Protein AF-A0A534IT87-F1 (afdb_monomer_lite)

Structure (mmCIF, N/CA/C/O backbone):
data_AF-A0A534IT87-F1
#
_entry.id   AF-A0A534IT87-F1
#
loop_
_atom_site.group_PDB
_atom_site.id
_atom_site.type_symbol
_atom_site.label_atom_id
_atom_site.label_alt_id
_atom_site.label_comp_id
_atom_site.label_asym_id
_atom_site.label_entity_id
_atom_site.label_seq_id
_atom_site.pdbx_PDB_ins_code
_atom_site.Cartn_x
_atom_site.Cartn_y
_atom_site.Cartn_z
_atom_site.occupancy
_atom_site.B_iso_or_equiv
_atom_site.auth_seq_id
_atom_site.auth_comp_id
_atom_site.auth_asym_id
_atom_site.auth_atom_id
_atom_site.pdbx_PDB_model_num
ATOM 1 N N . MET A 1 1 ? -26.693 -2.390 3.922 1.00 45.72 1 MET A N 1
ATOM 2 C CA . MET A 1 1 ? -25.293 -2.021 4.219 1.00 45.72 1 MET A CA 1
ATOM 3 C C . MET A 1 1 ? -24.625 -3.242 4.825 1.00 45.72 1 MET A C 1
ATOM 5 O O . MET A 1 1 ? -25.068 -3.675 5.879 1.00 45.72 1 MET A O 1
ATOM 9 N N . ILE A 1 2 ? -23.660 -3.856 4.139 1.00 48.69 2 ILE A N 1
ATOM 10 C CA . ILE A 1 2 ? -22.913 -4.990 4.699 1.00 48.69 2 ILE A CA 1
ATOM 11 C C . ILE A 1 2 ? -21.819 -4.397 5.585 1.00 48.69 2 ILE A C 1
ATOM 13 O O . ILE A 1 2 ? -20.846 -3.846 5.084 1.00 48.69 2 ILE A O 1
ATOM 17 N N . ALA A 1 3 ? -22.020 -4.452 6.899 1.00 59.78 3 ALA A N 1
ATOM 18 C CA . ALA A 1 3 ? -20.940 -4.297 7.861 1.00 59.78 3 ALA A CA 1
ATOM 19 C C . ALA A 1 3 ? -20.443 -5.707 8.190 1.00 59.78 3 ALA A C 1
ATOM 21 O O . ALA A 1 3 ? -21.150 -6.470 8.848 1.00 59.78 3 ALA A O 1
ATOM 22 N N . ALA A 1 4 ? -19.268 -6.073 7.682 1.00 67.12 4 ALA A N 1
ATOM 23 C CA . ALA A 1 4 ? -18.590 -7.291 8.100 1.00 67.12 4 ALA A CA 1
ATOM 24 C C . ALA A 1 4 ? -17.670 -6.952 9.286 1.00 67.12 4 ALA A C 1
ATOM 26 O O . ALA A 1 4 ? -17.004 -5.916 9.250 1.00 67.12 4 ALA A O 1
ATOM 27 N N . PRO A 1 5 ? -17.611 -7.790 10.332 1.00 75.44 5 PRO A N 1
ATOM 28 C CA . PRO A 1 5 ? -16.709 -7.572 11.463 1.00 75.44 5 PRO A CA 1
ATOM 29 C C . PRO A 1 5 ? -15.229 -7.793 11.101 1.00 75.44 5 PRO A C 1
ATOM 31 O O . PRO A 1 5 ? -14.354 -7.511 11.914 1.00 75.44 5 PRO A O 1
ATOM 34 N N . SER A 1 6 ? -14.945 -8.302 9.901 1.00 82.00 6 SER A N 1
ATOM 35 C CA . SER A 1 6 ? -13.602 -8.621 9.414 1.00 82.00 6 SER A CA 1
ATOM 36 C C . SER A 1 6 ? -13.134 -7.622 8.348 1.00 82.00 6 SER A C 1
ATOM 38 O O . SER A 1 6 ? -13.976 -7.039 7.657 1.00 82.00 6 SER A O 1
ATOM 40 N N . PRO A 1 7 ? -11.809 -7.440 8.173 1.00 88.50 7 PRO A N 1
ATOM 41 C CA . PRO A 1 7 ? -11.263 -6.615 7.098 1.00 88.50 7 PRO A CA 1
ATOM 42 C C . PRO A 1 7 ? -11.782 -7.046 5.721 1.00 88.50 7 PRO A C 1
ATOM 44 O O . PRO A 1 7 ? -11.931 -8.237 5.447 1.00 88.50 7 PRO A O 1
ATOM 47 N N . ALA A 1 8 ? -12.031 -6.071 4.849 1.00 90.81 8 ALA A N 1
ATOM 48 C CA . ALA A 1 8 ? -12.399 -6.314 3.460 1.00 90.81 8 ALA A CA 1
ATOM 49 C C . ALA A 1 8 ? -11.163 -6.202 2.560 1.00 90.81 8 ALA A C 1
ATOM 51 O O . ALA A 1 8 ? -10.413 -5.232 2.659 1.00 90.81 8 ALA A O 1
ATOM 52 N N . LEU A 1 9 ? -10.986 -7.165 1.653 1.00 92.31 9 LEU A N 1
ATOM 53 C CA . LEU A 1 9 ? -10.011 -7.076 0.568 1.00 92.31 9 LEU A CA 1
ATOM 54 C C . LEU A 1 9 ? -10.717 -6.596 -0.701 1.00 92.31 9 LEU A C 1
ATOM 56 O O . LEU A 1 9 ? -11.696 -7.199 -1.140 1.00 92.31 9 LEU A O 1
ATOM 60 N N . ILE A 1 10 ? -10.201 -5.524 -1.294 1.00 91.81 10 ILE A N 1
ATOM 61 C CA . ILE A 1 10 ? -10.695 -4.970 -2.554 1.00 91.81 10 ILE A CA 1
ATOM 62 C C . ILE A 1 10 ? -9.632 -5.230 -3.620 1.00 91.81 10 ILE A C 1
ATOM 64 O O . ILE A 1 10 ? -8.521 -4.716 -3.521 1.00 91.81 10 ILE A O 1
ATOM 68 N N . VAL A 1 11 ? -9.976 -6.018 -4.642 1.00 92.94 11 VAL A N 1
ATOM 69 C CA . VAL A 1 11 ? -9.118 -6.258 -5.811 1.00 92.94 11 VAL A CA 1
ATOM 70 C C . VAL A 1 11 ? -9.645 -5.418 -6.965 1.00 92.94 11 VAL A C 1
ATOM 72 O O . VAL A 1 11 ? -10.806 -5.547 -7.350 1.00 92.94 11 VAL A O 1
ATOM 75 N N . TRP A 1 12 ? -8.811 -4.524 -7.490 1.00 93.44 12 TRP A N 1
ATOM 76 C CA . TRP A 1 12 ? -9.225 -3.540 -8.487 1.00 93.44 12 TRP A CA 1
ATOM 77 C C . TRP A 1 12 ? -8.074 -3.150 -9.421 1.00 93.44 12 TRP A C 1
ATOM 79 O O . TRP A 1 12 ? -6.932 -3.558 -9.225 1.00 93.44 12 TRP A O 1
ATOM 89 N N . HIS A 1 13 ? -8.361 -2.335 -10.439 1.00 94.31 13 HIS A N 1
ATOM 90 C CA . HIS A 1 13 ? -7.334 -1.772 -11.314 1.00 94.31 13 HIS A CA 1
ATOM 91 C C . HIS A 1 13 ? -6.434 -0.792 -10.540 1.00 94.31 13 HIS A C 1
ATOM 93 O O . HIS A 1 13 ? -6.920 0.226 -10.039 1.00 94.31 13 HIS A O 1
ATOM 99 N N . HIS A 1 14 ? -5.129 -1.077 -10.482 1.00 91.81 14 HIS A N 1
ATO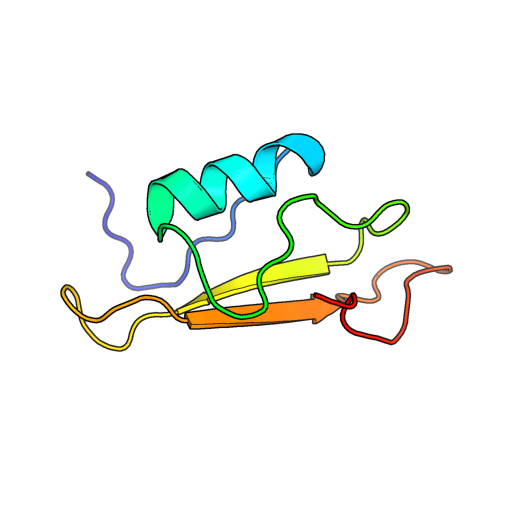M 100 C CA . HIS A 1 14 ? -4.149 -0.371 -9.645 1.00 91.81 14 HIS A CA 1
ATOM 101 C C . HIS A 1 14 ? -4.150 1.157 -9.825 1.00 91.81 14 HIS A C 1
ATOM 103 O O . HIS A 1 14 ? -4.135 1.890 -8.840 1.00 91.81 14 HIS A O 1
ATOM 109 N N . ALA A 1 15 ? -4.309 1.662 -11.055 1.00 92.62 15 ALA A N 1
ATOM 110 C CA . ALA A 1 15 ? -4.351 3.106 -11.311 1.00 92.62 15 ALA A CA 1
ATOM 111 C C . ALA A 1 15 ? -5.542 3.834 -10.648 1.00 92.62 15 ALA A C 1
ATOM 113 O O . ALA A 1 15 ? -5.509 5.051 -10.483 1.00 92.62 15 ALA A O 1
ATOM 114 N N . ALA A 1 16 ? -6.601 3.112 -10.266 1.00 95.44 16 ALA A N 1
ATOM 115 C CA . ALA A 1 16 ? -7.763 3.679 -9.582 1.00 95.44 16 ALA A CA 1
ATOM 116 C C . ALA A 1 16 ? -7.696 3.542 -8.047 1.00 95.44 16 ALA A C 1
ATOM 118 O O . ALA A 1 16 ? -8.481 4.188 -7.350 1.00 95.44 16 ALA A O 1
ATOM 119 N N . ILE A 1 17 ? -6.762 2.749 -7.510 1.00 96.25 17 ILE A N 1
ATOM 120 C CA . ILE A 1 17 ? -6.635 2.510 -6.064 1.00 96.25 17 ILE A CA 1
ATOM 121 C C . ILE A 1 17 ? -6.308 3.797 -5.280 1.00 96.25 17 ILE A C 1
ATOM 123 O O . ILE A 1 17 ? -6.974 4.028 -4.272 1.00 96.25 17 ILE A O 1
ATOM 127 N N . PRO A 1 18 ? -5.400 4.694 -5.724 1.00 95.81 18 PRO A N 1
ATOM 128 C CA . PRO A 1 18 ? -5.134 5.939 -4.996 1.00 95.81 18 PRO A CA 1
ATOM 129 C C . PRO A 1 18 ? -6.371 6.823 -4.826 1.00 95.81 18 PRO A C 1
ATOM 131 O O . PRO A 1 18 ? -6.609 7.374 -3.751 1.00 95.81 18 PRO A O 1
ATOM 134 N N . ARG A 1 19 ? -7.219 6.905 -5.863 1.00 96.00 19 ARG A N 1
ATOM 135 C CA . ARG A 1 19 ? -8.497 7.618 -5.771 1.00 96.00 19 ARG A CA 1
ATOM 136 C C . ARG A 1 19 ? -9.435 6.935 -4.781 1.00 96.00 19 ARG A C 1
ATOM 138 O O . ARG A 1 19 ? -10.045 7.619 -3.974 1.00 96.00 19 ARG A O 1
ATOM 145 N N . LEU A 1 20 ? -9.527 5.606 -4.807 1.00 95.56 20 LEU A N 1
ATOM 146 C CA . LEU A 1 20 ? -10.350 4.862 -3.853 1.00 95.5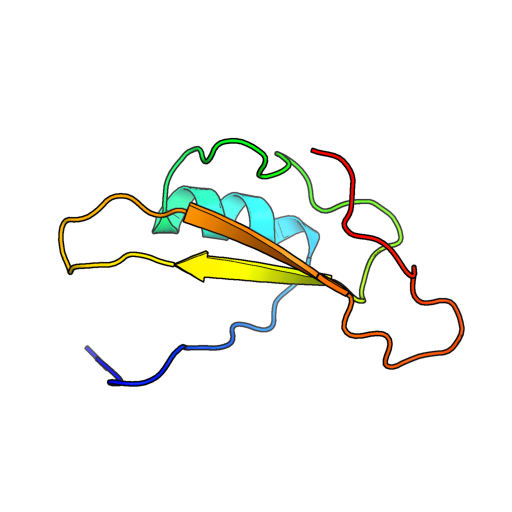6 20 LEU A CA 1
ATOM 147 C C . LEU A 1 20 ? -9.916 5.121 -2.400 1.00 95.56 20 LEU A C 1
ATOM 149 O O . LEU A 1 20 ? -10.767 5.361 -1.549 1.00 95.56 20 LEU A O 1
ATOM 153 N N . VAL A 1 21 ? -8.608 5.135 -2.120 1.00 96.00 21 VAL A N 1
ATOM 154 C CA . VAL A 1 21 ? -8.087 5.478 -0.786 1.00 96.00 21 VAL A CA 1
ATOM 155 C C . VAL A 1 21 ? -8.460 6.902 -0.390 1.00 96.00 21 VAL A C 1
ATOM 157 O O . VAL A 1 21 ? -8.918 7.107 0.732 1.00 96.00 21 VAL A O 1
ATOM 160 N N . MET A 1 22 ? -8.346 7.867 -1.307 1.00 96.31 22 MET A N 1
ATOM 161 C CA . MET A 1 22 ? -8.769 9.247 -1.053 1.00 96.31 22 MET A CA 1
ATOM 162 C C . MET A 1 22 ? -10.258 9.337 -0.684 1.00 96.31 22 MET A C 1
ATOM 164 O O . MET A 1 22 ? -10.603 10.027 0.270 1.00 96.31 22 MET A O 1
ATOM 168 N N . GLU A 1 23 ? -11.134 8.615 -1.385 1.00 95.88 23 GLU A N 1
ATOM 169 C CA . GLU A 1 23 ? -12.578 8.606 -1.097 1.00 95.88 23 GLU A CA 1
ATOM 170 C C . GLU A 1 23 ? -12.917 7.906 0.237 1.00 95.88 23 GLU A C 1
ATOM 172 O O . GLU A 1 23 ? -13.884 8.272 0.902 1.00 95.88 23 GLU A O 1
ATOM 177 N N . ILE A 1 24 ? -12.131 6.906 0.659 1.00 93.00 24 ILE A N 1
ATOM 178 C CA . ILE A 1 24 ? -12.364 6.154 1.908 1.00 93.00 24 ILE A CA 1
ATOM 179 C C . ILE A 1 24 ? -11.794 6.879 3.133 1.00 93.00 24 ILE A C 1
ATOM 181 O O . ILE A 1 24 ? -12.414 6.906 4.201 1.00 93.00 24 ILE A O 1
ATOM 185 N N . ALA A 1 25 ? -10.577 7.399 2.999 1.00 94.69 25 ALA A N 1
ATOM 186 C CA . ALA A 1 25 ? -9.728 7.778 4.119 1.00 94.69 25 ALA A CA 1
ATOM 187 C C . ALA A 1 25 ? -9.150 9.196 4.020 1.00 94.69 25 ALA A C 1
ATOM 189 O O . ALA A 1 25 ? -8.557 9.678 4.986 1.00 94.69 25 ALA A O 1
ATOM 190 N N . GLY A 1 26 ? -9.348 9.882 2.892 1.00 94.75 26 GLY A N 1
ATOM 191 C CA . GLY A 1 26 ? -8.734 11.175 2.620 1.00 94.75 26 GLY A CA 1
ATOM 192 C C . GLY A 1 26 ? -7.229 11.070 2.363 1.00 94.75 26 GLY A C 1
ATOM 193 O O . GLY A 1 26 ? -6.694 10.016 2.020 1.00 94.75 26 GLY A O 1
ATOM 194 N N . LYS A 1 27 ? -6.526 12.197 2.517 1.00 94.44 27 LYS A N 1
ATOM 195 C CA . LYS A 1 27 ? -5.069 12.255 2.356 1.00 94.44 27 LYS A CA 1
ATOM 196 C C . LYS A 1 27 ? -4.383 11.650 3.580 1.00 94.44 27 LYS A C 1
ATOM 198 O O . LYS A 1 27 ? -4.547 12.159 4.687 1.00 94.44 27 LYS A O 1
ATOM 203 N N . LEU A 1 28 ? -3.561 10.625 3.361 1.00 95.06 28 LEU A N 1
ATOM 204 C CA . LEU A 1 28 ? -2.831 9.929 4.419 1.00 95.06 28 LEU A CA 1
ATOM 205 C C . LEU A 1 28 ? -1.322 10.198 4.328 1.00 95.06 28 LEU A C 1
ATOM 207 O O . LEU A 1 28 ? -0.770 10.179 3.225 1.00 95.06 28 LEU A O 1
ATOM 211 N N . PRO A 1 29 ? -0.632 10.438 5.457 1.00 93.56 29 PRO A N 1
ATOM 212 C CA . PRO A 1 29 ? 0.825 10.516 5.477 1.00 93.56 29 PRO A CA 1
ATOM 213 C C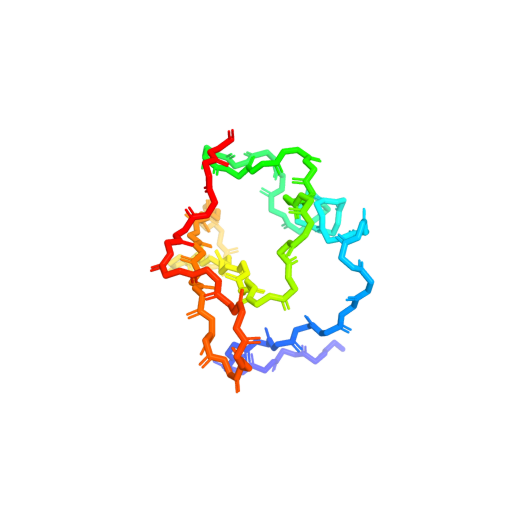 . PRO A 1 29 ? 1.458 9.235 4.918 1.00 93.56 29 PRO A C 1
ATOM 215 O O . PRO A 1 29 ? 1.082 8.137 5.320 1.00 93.56 29 PRO A O 1
ATOM 218 N N . GLY A 1 30 ? 2.414 9.379 3.997 1.00 91.38 30 GLY A N 1
ATOM 219 C CA . GLY A 1 30 ? 3.147 8.253 3.406 1.00 91.38 30 GLY A CA 1
ATOM 220 C C . GLY A 1 30 ? 2.369 7.411 2.389 1.00 91.38 30 GLY A C 1
ATOM 221 O O . GLY A 1 30 ? 2.933 6.454 1.872 1.00 91.38 30 GLY A O 1
ATOM 222 N N . CYS A 1 31 ? 1.108 7.749 2.089 1.00 95.06 31 CYS A N 1
ATOM 223 C CA . CYS A 1 31 ? 0.365 7.136 0.990 1.00 95.06 31 CYS A CA 1
ATOM 224 C C . CYS A 1 31 ? 0.726 7.832 -0.332 1.00 95.06 31 CYS A C 1
ATOM 226 O O . CYS A 1 31 ? 0.464 9.036 -0.455 1.00 95.06 31 CYS A O 1
ATOM 228 N N . PRO A 1 32 ? 1.257 7.102 -1.328 1.00 93.62 32 PRO A N 1
ATOM 229 C CA . PRO A 1 32 ? 1.537 7.663 -2.642 1.00 93.62 32 PRO A CA 1
ATOM 230 C C . PRO A 1 32 ? 0.278 8.221 -3.317 1.00 93.62 32 PRO A C 1
ATOM 232 O O . PRO A 1 32 ? -0.822 7.677 -3.181 1.00 93.62 32 PRO A O 1
ATOM 235 N N . ILE A 1 33 ? 0.436 9.294 -4.095 1.00 94.12 33 ILE A N 1
ATOM 236 C CA . ILE A 1 33 ? -0.658 9.877 -4.900 1.00 94.12 33 ILE A CA 1
ATOM 237 C C . ILE A 1 33 ? -0.967 9.064 -6.165 1.00 94.12 33 ILE A C 1
ATOM 239 O O . ILE A 1 33 ? -2.053 9.177 -6.735 1.00 94.12 33 ILE A O 1
ATOM 243 N N . HIS A 1 34 ? -0.017 8.232 -6.587 1.00 93.94 34 HIS A N 1
ATOM 244 C CA . HIS A 1 34 ? -0.134 7.303 -7.698 1.00 93.94 34 HIS A CA 1
ATOM 245 C C . HIS A 1 34 ? 0.264 5.918 -7.227 1.00 93.94 34 HIS A C 1
ATOM 247 O O . HIS A 1 34 ? 1.106 5.765 -6.346 1.00 93.94 34 HIS A O 1
ATOM 253 N N . TRP A 1 35 ? -0.341 4.902 -7.828 1.00 94.06 35 TRP A N 1
ATOM 254 C CA . TRP A 1 35 ? 0.129 3.554 -7.602 1.00 94.06 35 TRP A CA 1
ATOM 255 C C . TRP A 1 35 ? 1.535 3.412 -8.212 1.00 94.06 35 TRP A C 1
ATOM 257 O O . TRP A 1 35 ? 1.715 3.847 -9.349 1.00 94.06 35 TRP A O 1
ATOM 267 N N . PRO A 1 36 ? 2.521 2.847 -7.496 1.00 91.62 36 PRO A N 1
ATOM 268 C CA . PRO A 1 36 ? 3.890 2.743 -7.990 1.00 91.62 36 PRO A CA 1
ATOM 269 C C . PRO A 1 36 ? 3.982 1.914 -9.277 1.00 91.62 36 PRO A C 1
ATOM 271 O O . PRO A 1 36 ? 3.471 0.793 -9.342 1.00 91.62 36 PRO A O 1
ATOM 274 N N . ASP A 1 37 ? 4.666 2.448 -10.287 1.00 88.25 37 ASP A N 1
ATOM 275 C CA . ASP A 1 37 ? 4.830 1.775 -11.576 1.00 88.25 37 ASP A CA 1
ATOM 276 C C . ASP A 1 37 ? 5.527 0.416 -11.422 1.00 88.25 37 ASP A C 1
ATOM 278 O O . ASP A 1 37 ? 6.457 0.247 -10.632 1.00 88.25 37 ASP A O 1
ATOM 282 N N . GLY A 1 38 ? 5.071 -0.576 -12.190 1.00 86.56 38 GLY A N 1
ATOM 283 C CA . GLY A 1 38 ? 5.653 -1.922 -12.192 1.00 86.56 38 GLY A CA 1
ATOM 284 C C . GLY A 1 38 ? 5.414 -2.736 -10.915 1.00 86.56 38 GLY A C 1
ATOM 285 O O . GLY A 1 38 ? 5.870 -3.874 -10.839 1.00 86.56 38 GLY A O 1
ATOM 286 N N . ARG A 1 39 ? 4.692 -2.196 -9.926 1.00 89.50 39 ARG A N 1
ATOM 287 C CA . ARG A 1 39 ? 4.315 -2.916 -8.708 1.00 89.50 39 ARG A CA 1
ATOM 288 C C . ARG A 1 39 ? 2.912 -3.470 -8.872 1.00 89.50 39 ARG A C 1
ATOM 290 O O . ARG A 1 39 ? 1.957 -2.716 -8.915 1.00 89.50 39 ARG A O 1
ATOM 297 N N . PHE A 1 40 ? 2.751 -4.780 -8.946 1.00 88.56 40 PHE A N 1
ATOM 298 C CA . PHE A 1 40 ? 1.427 -5.432 -8.934 1.00 88.56 40 PHE A CA 1
ATOM 299 C C . PHE A 1 40 ? 1.256 -6.332 -7.707 1.00 88.56 40 PHE A C 1
ATOM 301 O O . PHE A 1 40 ? 0.213 -6.943 -7.505 1.00 88.56 40 PHE A O 1
ATOM 308 N N . ASP A 1 41 ? 2.297 -6.361 -6.883 1.00 90.31 41 ASP A N 1
ATOM 309 C CA . ASP A 1 41 ? 2.518 -7.209 -5.726 1.00 90.31 41 ASP A CA 1
ATOM 310 C C . ASP A 1 41 ? 2.170 -6.512 -4.407 1.00 90.31 41 ASP A C 1
ATOM 312 O O . ASP A 1 41 ? 2.383 -7.078 -3.341 1.00 90.31 41 ASP A O 1
ATOM 316 N N . LEU A 1 42 ? 1.678 -5.272 -4.445 1.00 93.25 42 LEU A N 1
ATOM 317 C CA . LEU A 1 42 ? 1.401 -4.489 -3.244 1.00 93.25 42 LEU A CA 1
ATOM 318 C C . LEU A 1 42 ? -0.029 -4.698 -2.740 1.00 93.25 42 LEU A C 1
ATOM 320 O O . LEU A 1 42 ? -0.989 -4.680 -3.508 1.00 93.25 42 LEU A O 1
ATOM 324 N N . ILE A 1 43 ? -0.175 -4.783 -1.418 1.00 94.12 43 ILE A N 1
ATOM 325 C CA . ILE A 1 43 ? -1.432 -4.500 -0.721 1.00 94.12 43 ILE A CA 1
ATOM 326 C C . ILE A 1 43 ? -1.259 -3.187 0.023 1.00 94.12 43 ILE A C 1
ATOM 328 O O . ILE A 1 43 ? -0.331 -3.037 0.816 1.00 94.12 43 ILE A O 1
ATOM 332 N N . TRP A 1 44 ? -2.185 -2.262 -0.193 1.00 95.56 44 TRP A N 1
ATOM 333 C CA . TRP A 1 44 ? -2.337 -1.076 0.639 1.00 95.56 44 TRP A CA 1
ATOM 334 C C . TRP A 1 44 ? -3.294 -1.382 1.789 1.00 95.56 44 TRP A C 1
ATOM 336 O O . TRP A 1 44 ? -4.406 -1.863 1.570 1.00 95.56 44 TRP A O 1
ATOM 346 N N . ILE A 1 45 ? -2.854 -1.117 3.014 1.00 95.94 45 ILE A N 1
ATOM 347 C CA . ILE A 1 45 ? -3.583 -1.403 4.245 1.00 95.94 45 ILE A CA 1
ATOM 348 C C . ILE A 1 45 ? -4.068 -0.078 4.830 1.00 95.94 45 ILE A C 1
ATOM 350 O O . ILE A 1 45 ? -3.269 0.807 5.144 1.00 95.94 45 ILE A O 1
ATOM 354 N N . LEU A 1 46 ? -5.389 0.036 4.978 1.00 95.88 46 LEU A N 1
ATOM 35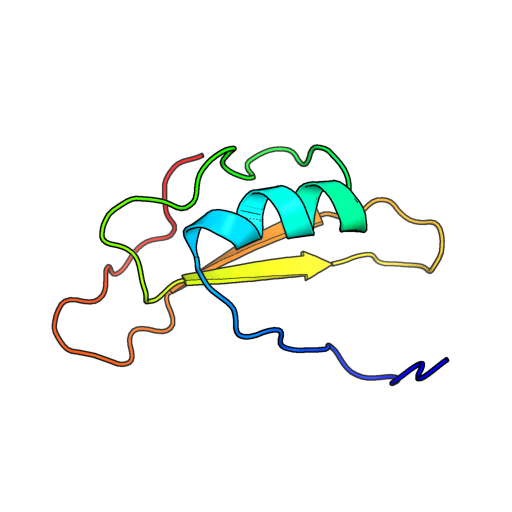5 C CA . LEU A 1 46 ? -6.050 1.136 5.672 1.00 95.88 46 LEU A CA 1
ATOM 356 C C . LEU A 1 46 ? -6.601 0.624 7.000 1.00 95.88 46 LEU A C 1
ATOM 358 O O . LEU A 1 46 ? -7.457 -0.260 7.019 1.00 95.88 46 LEU A O 1
ATOM 362 N N . GLU A 1 47 ? -6.146 1.20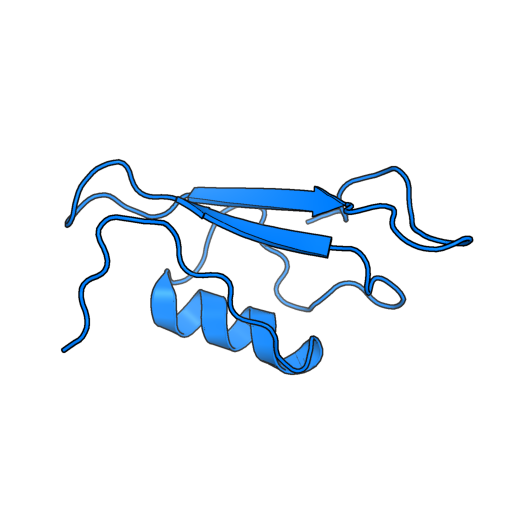2 8.106 1.00 94.44 47 GLU A N 1
ATOM 363 C CA . GLU A 1 47 ? -6.562 0.807 9.456 1.00 94.44 47 GLU A CA 1
ATOM 364 C C . GLU A 1 47 ? -7.109 1.996 10.239 1.00 94.44 47 GLU A C 1
ATOM 366 O O . GLU A 1 47 ? -6.658 3.124 10.072 1.00 94.44 47 GLU A O 1
ATOM 371 N N . ARG A 1 48 ? -8.093 1.755 11.108 1.00 92.25 48 ARG A N 1
ATOM 372 C CA . ARG A 1 48 ? -8.567 2.737 12.091 1.00 92.25 48 ARG A CA 1
ATOM 373 C C . ARG A 1 48 ? -8.941 2.026 13.384 1.00 92.25 48 ARG A C 1
ATOM 375 O O . ARG A 1 48 ? -9.607 0.995 13.359 1.00 92.25 48 ARG A O 1
ATOM 382 N N . ASN A 1 49 ? -8.577 2.614 14.518 1.00 87.06 49 ASN A N 1
ATOM 383 C CA . ASN A 1 49 ? -8.736 1.971 15.830 1.00 87.06 49 ASN A CA 1
ATOM 384 C C . ASN A 1 49 ? -10.135 2.147 16.451 1.00 87.06 49 ASN A C 1
ATOM 386 O O . ASN A 1 49 ? -10.421 1.592 17.507 1.00 87.06 49 ASN A O 1
ATOM 390 N N . ALA A 1 50 ? -11.011 2.937 15.824 1.00 87.50 50 ALA A N 1
ATOM 391 C CA . ALA A 1 50 ? -12.399 3.134 16.240 1.00 87.50 50 ALA A CA 1
ATOM 392 C C . ALA A 1 50 ? -13.239 3.687 15.071 1.00 87.50 50 ALA A C 1
ATOM 394 O O . ALA A 1 50 ? -12.673 4.284 14.153 1.00 87.50 50 ALA A O 1
ATOM 395 N N . PRO A 1 51 ? -14.587 3.601 15.106 1.00 84.44 51 PRO A N 1
ATOM 396 C CA . PRO A 1 51 ? -15.454 4.083 14.021 1.00 84.44 51 PRO A CA 1
ATOM 397 C C . PRO A 1 51 ? -15.274 5.558 13.624 1.00 84.44 51 PRO A C 1
ATOM 399 O O . PRO A 1 51 ? -15.609 5.927 12.502 1.00 84.44 51 PRO A O 1
ATOM 402 N N . ARG A 1 52 ? -14.760 6.398 14.534 1.00 86.69 52 ARG A N 1
ATOM 403 C CA . ARG A 1 52 ? -14.503 7.835 14.318 1.00 86.69 52 ARG A CA 1
ATOM 404 C C . ARG A 1 52 ? -13.019 8.212 14.381 1.00 86.69 52 ARG A C 1
ATOM 406 O O . ARG A 1 52 ? -12.701 9.395 14.332 1.00 86.69 52 ARG A O 1
ATOM 413 N N . ALA A 1 53 ? -12.125 7.235 14.535 1.00 90.44 53 ALA A N 1
ATOM 414 C CA . ALA A 1 53 ? -10.693 7.495 14.468 1.00 90.44 53 ALA A CA 1
ATOM 415 C C . ALA A 1 53 ? -10.281 7.778 13.017 1.00 90.44 53 ALA A C 1
ATOM 417 O O . ALA A 1 53 ? -10.906 7.274 12.080 1.00 90.44 53 ALA A O 1
ATOM 418 N N . GLY A 1 54 ? -9.220 8.569 12.853 1.00 92.38 54 GLY A N 1
ATOM 419 C CA . GLY A 1 54 ? -8.565 8.726 11.560 1.00 92.38 54 GLY A CA 1
ATOM 420 C C . GLY A 1 54 ? -8.000 7.396 11.061 1.00 92.38 54 GLY A C 1
ATOM 421 O O . GLY A 1 54 ? -7.752 6.478 11.847 1.00 92.38 54 GLY A O 1
ATOM 422 N N . TRP A 1 55 ? -7.812 7.312 9.750 1.00 96.00 55 TRP A N 1
ATOM 423 C CA . TRP A 1 55 ? -7.175 6.167 9.118 1.00 96.00 55 TRP A CA 1
ATOM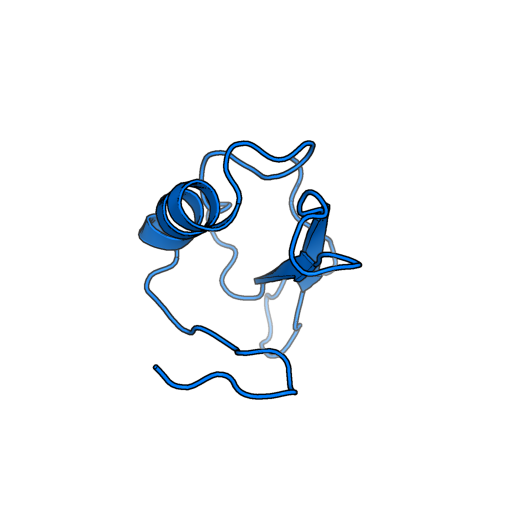 424 C C . TRP A 1 55 ? -5.649 6.301 9.152 1.00 96.00 55 TRP A C 1
ATOM 426 O O . TRP A 1 55 ? -5.112 7.406 9.074 1.00 96.00 55 TRP A O 1
ATOM 436 N N . SER A 1 56 ? -4.957 5.172 9.226 1.00 95.56 56 SER A N 1
ATOM 437 C CA . SER A 1 56 ? -3.524 5.039 8.974 1.00 95.56 56 SER A CA 1
ATOM 438 C C . SER A 1 56 ? -3.284 4.248 7.695 1.00 95.56 56 SER A C 1
ATOM 440 O O . SER A 1 56 ? -4.097 3.405 7.315 1.00 95.56 56 SER A O 1
ATOM 442 N N . PHE A 1 57 ? -2.154 4.527 7.051 1.00 96.44 57 PHE A N 1
ATOM 443 C CA . PHE A 1 57 ? -1.705 3.838 5.851 1.00 96.44 57 PHE A CA 1
ATOM 444 C C . PHE A 1 57 ? -0.455 3.016 6.153 1.00 96.44 57 PHE A C 1
ATOM 446 O O . PHE A 1 57 ? 0.496 3.511 6.757 1.00 96.44 57 PHE A O 1
ATOM 453 N N . SER A 1 58 ? -0.448 1.776 5.687 1.00 95.44 58 SER A N 1
ATOM 454 C CA . SER A 1 58 ? 0.763 0.987 5.494 1.00 95.44 58 SER A CA 1
ATOM 455 C C . SER A 1 58 ? 0.629 0.180 4.204 1.00 95.44 58 SER A C 1
ATOM 457 O O . SER A 1 58 ? -0.425 0.171 3.567 1.00 95.44 58 SER A O 1
ATOM 459 N N . GLN A 1 59 ? 1.695 -0.486 3.782 1.00 94.38 59 GLN A N 1
ATOM 460 C CA . GLN A 1 59 ? 1.640 -1.378 2.631 1.00 94.38 59 GLN A CA 1
ATOM 461 C C . GLN A 1 59 ? 2.554 -2.578 2.843 1.00 94.38 59 GLN A C 1
ATOM 463 O O . GLN A 1 59 ? 3.527 -2.507 3.594 1.00 94.38 59 GLN A O 1
ATOM 468 N N . VAL A 1 60 ? 2.241 -3.670 2.157 1.00 92.56 60 VAL A N 1
ATOM 469 C CA . VAL A 1 60 ? 3.019 -4.910 2.177 1.00 92.56 60 VAL A CA 1
ATOM 470 C C . VAL A 1 60 ? 3.204 -5.424 0.754 1.00 92.56 60 VAL A C 1
ATOM 472 O O . VAL A 1 60 ? 2.297 -5.291 -0.066 1.00 92.56 60 VAL A O 1
ATOM 475 N N . SER A 1 61 ? 4.362 -6.021 0.461 1.00 91.44 61 SER A N 1
ATOM 476 C CA . SER A 1 61 ? 4.552 -6.808 -0.763 1.00 91.44 61 SER A CA 1
ATOM 477 C C . SER A 1 61 ? 4.140 -8.259 -0.508 1.00 91.44 61 SER A C 1
ATOM 479 O O . SER A 1 61 ? 4.613 -8.884 0.443 1.00 91.44 61 SER A O 1
ATOM 481 N N . GLN A 1 62 ? 3.252 -8.790 -1.348 1.00 87.19 62 GLN A N 1
ATOM 482 C CA . GLN A 1 62 ? 2.739 -10.157 -1.255 1.00 87.19 62 GLN A CA 1
ATOM 483 C C . GLN A 1 62 ? 3.764 -11.204 -1.704 1.00 87.19 62 GLN A C 1
ATOM 485 O O . GLN A 1 62 ? 3.722 -12.329 -1.211 1.00 87.19 62 GLN A O 1
ATOM 490 N N . ARG A 1 63 ? 4.677 -10.837 -2.617 1.00 86.81 63 ARG A N 1
ATOM 491 C CA . ARG A 1 63 ? 5.763 -11.694 -3.129 1.00 86.81 63 ARG A CA 1
ATOM 492 C C . ARG A 1 63 ? 5.281 -13.062 -3.625 1.00 86.81 63 ARG A C 1
ATOM 494 O O . ARG A 1 63 ? 5.828 -14.098 -3.249 1.00 86.81 63 ARG A O 1
ATOM 501 N N . LEU A 1 64 ? 4.232 -13.062 -4.441 1.00 83.44 64 LEU A N 1
ATOM 502 C CA . LEU A 1 64 ? 3.590 -14.281 -4.935 1.00 83.44 64 LEU A CA 1
ATOM 503 C C . LEU A 1 64 ? 4.215 -14.787 -6.236 1.00 83.44 64 LEU A C 1
ATOM 505 O O . LEU A 1 64 ? 4.105 -15.977 -6.530 1.00 83.44 64 LEU A O 1
ATOM 509 N N . LEU A 1 65 ? 4.859 -13.909 -7.009 1.00 84.12 65 LEU A N 1
ATOM 510 C CA . LEU A 1 65 ? 5.405 -14.231 -8.323 1.00 84.12 65 LEU A CA 1
ATOM 511 C C . LEU A 1 65 ? 6.908 -13.911 -8.424 1.00 84.12 65 LEU A C 1
ATOM 513 O O . LEU A 1 65 ? 7.412 -12.996 -7.765 1.00 84.12 65 LEU A O 1
ATOM 517 N N . PRO A 1 66 ? 7.660 -14.645 -9.270 1.00 79.19 66 PRO A N 1
ATOM 518 C CA . PRO A 1 66 ? 9.021 -14.262 -9.629 1.00 79.19 66 PRO A CA 1
ATOM 519 C C . PRO A 1 66 ? 9.047 -12.858 -10.244 1.00 79.19 66 PRO A C 1
ATOM 521 O O . PRO A 1 66 ? 8.339 -12.594 -11.212 1.00 79.19 66 PRO A O 1
ATOM 524 N N . GLY A 1 67 ? 9.891 -11.978 -9.701 1.00 76.06 67 GLY A N 1
ATOM 525 C CA . GLY A 1 67 ? 9.990 -10.576 -10.123 1.00 76.06 67 GLY A CA 1
ATOM 526 C C . GLY A 1 67 ? 9.329 -9.576 -9.170 1.00 76.06 67 GLY A C 1
ATOM 527 O O . GLY A 1 67 ? 9.555 -8.379 -9.327 1.00 76.06 67 GLY A O 1
ATOM 528 N N . ASP A 1 68 ? 8.593 -10.042 -8.156 1.00 83.62 68 ASP A N 1
ATOM 529 C CA . ASP A 1 68 ? 8.020 -9.167 -7.131 1.00 83.62 68 ASP A CA 1
ATOM 530 C C . ASP A 1 68 ? 9.113 -8.493 -6.283 1.00 83.62 68 ASP A C 1
ATOM 532 O O . ASP A 1 68 ? 10.098 -9.118 -5.868 1.00 83.62 68 ASP A O 1
ATOM 536 N N . GLY A 1 69 ? 8.924 -7.201 -6.004 1.00 76.06 69 GLY A N 1
ATOM 537 C CA . GLY A 1 69 ? 9.860 -6.408 -5.212 1.00 76.06 69 GLY A CA 1
ATOM 538 C C . GLY A 1 69 ? 9.872 -6.839 -3.745 1.00 76.06 69 GLY A C 1
ATOM 539 O O . GLY A 1 69 ? 8.837 -7.138 -3.163 1.00 76.06 69 GLY A O 1
ATOM 540 N N . THR A 1 70 ? 11.039 -6.847 -3.099 1.00 73.62 70 THR A N 1
ATOM 541 C CA . THR A 1 70 ? 11.151 -7.247 -1.682 1.00 73.62 70 THR A CA 1
ATOM 542 C C . THR A 1 70 ? 10.786 -6.143 -0.692 1.00 73.62 70 THR A C 1
ATOM 544 O O . THR A 1 70 ? 10.769 -6.399 0.509 1.00 73.62 70 THR A O 1
ATOM 547 N N . ASP A 1 71 ? 10.533 -4.932 -1.183 1.00 75.75 71 ASP A N 1
ATOM 548 C CA . ASP A 1 71 ? 10.345 -3.732 -0.375 1.00 75.75 71 ASP A CA 1
ATOM 549 C C . ASP A 1 71 ? 8.972 -3.089 -0.606 1.00 75.75 71 ASP A C 1
ATOM 551 O O . ASP A 1 71 ? 8.317 -3.258 -1.638 1.00 75.75 71 ASP A O 1
ATOM 555 N N . VAL A 1 72 ? 8.554 -2.317 0.380 1.00 75.69 72 VAL A N 1
ATOM 556 C CA . VAL A 1 72 ? 7.478 -1.332 0.346 1.00 75.69 72 VAL A CA 1
ATOM 557 C C . VAL A 1 72 ? 7.841 -0.248 -0.680 1.00 75.69 72 VAL A C 1
ATOM 559 O O . VAL A 1 72 ? 9.004 0.114 -0.822 1.00 75.69 72 VAL A O 1
ATOM 562 N N . ALA A 1 73 ? 6.881 0.262 -1.457 1.00 69.62 73 ALA A N 1
ATOM 563 C CA . ALA A 1 73 ? 7.199 1.344 -2.391 1.00 69.62 73 ALA A CA 1
ATOM 564 C C . ALA A 1 73 ? 7.489 2.665 -1.650 1.00 69.62 73 ALA A C 1
ATOM 566 O O . ALA A 1 73 ? 6.840 2.939 -0.638 1.00 69.62 73 ALA A O 1
ATOM 567 N N . PRO A 1 74 ? 8.418 3.503 -2.137 1.00 64.12 74 PRO A N 1
ATOM 568 C CA . PRO A 1 74 ? 8.641 4.820 -1.552 1.00 64.12 74 PRO A CA 1
ATOM 569 C C . PRO A 1 74 ? 7.364 5.687 -1.613 1.00 64.12 74 PRO A C 1
ATOM 571 O O . PRO A 1 74 ? 6.516 5.448 -2.481 1.00 64.12 74 PRO A O 1
ATOM 574 N N . PRO A 1 75 ? 7.205 6.642 -0.675 1.00 60.56 75 PRO A N 1
ATOM 575 C CA . PRO A 1 75 ? 6.034 7.517 -0.595 1.00 60.56 75 PRO A CA 1
ATOM 576 C C . PRO A 1 75 ? 5.873 8.437 -1.812 1.00 60.56 75 PRO A C 1
ATOM 578 O O . PRO A 1 75 ? 6.902 8.820 -2.416 1.00 60.56 75 PRO A O 1
#

Secondary structure (DSSP, 8-state):
----SSPPP----GGGHHHHHHHHH-S-TT--SSPPTT--SEEEEEE-SSTTSPPEEEEEE---STT--SSPPP-

Foldseek 3Di:
DDDDPDDDDDDDDQQCVLVVCCVVQNDEPFDDNGRDPPAPQKDWDWDAPDPPGHIHIDMDGNPPDPPHDHDDDGD

Sequence (75 aa):
MIAAPSPALIVWHHAAIPRLVMEIAGKLPGCPIHWPDGRFDLIWILERNAPRAGWSFSQVSQRLLPGDGTDVAPP

Radius of gyration: 13.09 Å; chains: 1; bounding box: 36×26×28 Å

pLDDT: mean 87.53, std 11.04, range [45.72, 96.44]